Protein AF-Q2KVM8-F1 (afdb_monomer)

Solvent-accessible surface area (backbone atoms only — not comparable to full-atom values): 6142 Å² total; per-residue (Å²): 115,71,65,65,53,51,53,54,50,50,53,51,51,56,61,60,59,72,72,68,74,87,81,80,90,66,96,73,89,75,98,60,94,82,67,82,91,75,81,69,103,68,79,65,90,67,51,72,60,39,72,78,36,55,71,82,67,56,85,84,72,80,76,56,92,66,44,60,61,50,53,54,52,51,49,54,55,51,52,54,53,50,50,50,53,52,54,60,60,73,75,107

Mean predicted aligned error: 17.21 Å

Radius of gyration: 23.81 Å; Cα contacts (8 Å, |Δi|>4): 8; chains: 1; bounding box: 38×67×42 Å

Secondary structure (DSSP, 8-state):
-HHHHHHHHHHHHHHHHTT-------SS----TTS-----S------HHHHH-GGGG---PPPPTTHHHHHHHHHHHHHHHHHHHHHHHH--

Structure (mmCIF, N/CA/C/O backbone):
data_AF-Q2KVM8-F1
#
_entry.id   AF-Q2KVM8-F1
#
loop_
_atom_site.group_PDB
_atom_site.id
_atom_site.type_symbol
_atom_site.label_atom_id
_atom_site.label_alt_id
_atom_site.label_comp_id
_atom_site.label_asym_id
_atom_site.label_entity_id
_atom_site.label_seq_id
_atom_site.pdbx_PDB_ins_code
_atom_site.Cartn_x
_atom_site.Cartn_y
_atom_site.Cartn_z
_atom_site.occupancy
_atom_site.B_iso_or_equiv
_atom_site.auth_seq_id
_atom_site.auth_comp_id
_atom_site.auth_asym_id
_atom_site.auth_atom_id
_atom_site.pdbx_PDB_model_num
ATOM 1 N N . MET A 1 1 ? -11.791 52.851 -0.152 1.00 55.31 1 MET A N 1
ATOM 2 C CA . MET A 1 1 ? -10.507 52.528 -0.823 1.00 55.31 1 MET A CA 1
ATOM 3 C C . MET A 1 1 ? -9.421 52.046 0.138 1.00 55.31 1 MET A C 1
ATOM 5 O O . MET A 1 1 ? -8.835 51.021 -0.155 1.00 55.31 1 MET A O 1
ATOM 9 N N . ARG A 1 2 ? -9.178 52.695 1.289 1.00 60.81 2 ARG A N 1
ATOM 10 C CA . ARG A 1 2 ? -8.101 52.311 2.233 1.00 60.81 2 ARG A CA 1
ATOM 11 C C . ARG A 1 2 ? -8.255 50.911 2.858 1.00 60.81 2 ARG A C 1
ATOM 13 O O . ARG A 1 2 ? -7.269 50.207 3.013 1.00 60.81 2 ARG A O 1
ATOM 20 N N . THR A 1 3 ? -9.480 50.479 3.156 1.00 61.09 3 THR A N 1
ATOM 21 C CA . THR A 1 3 ? -9.768 49.168 3.772 1.00 61.09 3 THR A CA 1
ATOM 22 C C . THR A 1 3 ? -9.476 47.991 2.839 1.00 61.09 3 THR A C 1
ATOM 24 O O . THR A 1 3 ? -8.842 47.027 3.251 1.00 61.09 3 THR A O 1
ATOM 27 N N . ALA A 1 4 ? -9.852 48.090 1.561 1.00 67.50 4 ALA A N 1
ATOM 28 C CA . ALA A 1 4 ? -9.576 47.054 0.565 1.00 67.50 4 ALA A CA 1
ATOM 29 C C . ALA A 1 4 ? -8.068 46.862 0.327 1.00 67.50 4 ALA A C 1
ATOM 31 O O . ALA A 1 4 ? -7.609 45.737 0.142 1.00 67.50 4 ALA A O 1
ATOM 32 N N . THR A 1 5 ? -7.287 47.944 0.374 1.00 67.94 5 THR A N 1
ATOM 33 C CA . THR A 1 5 ? -5.828 47.871 0.242 1.00 67.94 5 THR A CA 1
ATOM 34 C C . THR A 1 5 ? -5.186 47.214 1.465 1.00 67.94 5 THR A C 1
ATOM 36 O O . THR A 1 5 ? -4.317 46.362 1.308 1.00 67.94 5 THR A O 1
ATOM 39 N N . LEU A 1 6 ? -5.661 47.532 2.675 1.00 70.25 6 LEU A N 1
ATOM 40 C CA . LEU A 1 6 ? -5.180 46.911 3.916 1.00 70.25 6 LEU A CA 1
ATOM 41 C C . LEU A 1 6 ? -5.457 45.401 3.957 1.00 70.25 6 LEU A C 1
ATOM 43 O O . LEU A 1 6 ? -4.580 44.634 4.341 1.00 70.25 6 LEU A O 1
ATOM 47 N N . ILE A 1 7 ? -6.627 44.960 3.486 1.00 76.50 7 ILE A N 1
ATOM 48 C CA . ILE A 1 7 ? -6.981 43.531 3.416 1.00 76.50 7 ILE A CA 1
ATOM 49 C C . ILE A 1 7 ? -6.078 42.781 2.422 1.00 76.50 7 ILE A C 1
ATOM 51 O O . ILE A 1 7 ? -5.642 41.665 2.699 1.00 76.50 7 ILE A O 1
ATOM 55 N N . ARG A 1 8 ? -5.741 43.399 1.283 1.00 77.62 8 ARG A N 1
ATOM 56 C CA . ARG A 1 8 ? -4.849 42.796 0.275 1.00 77.62 8 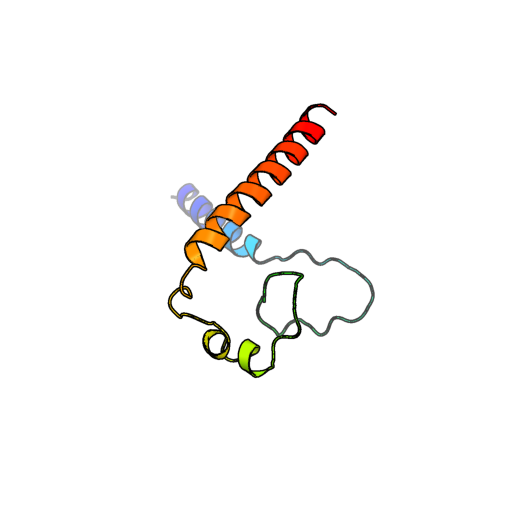ARG A CA 1
ATOM 57 C C . ARG A 1 8 ? -3.416 42.645 0.778 1.00 77.62 8 ARG A C 1
ATOM 59 O O . ARG A 1 8 ? -2.805 41.603 0.555 1.00 77.62 8 ARG A O 1
ATOM 66 N N . TYR A 1 9 ? -2.899 43.648 1.485 1.00 79.00 9 TYR A N 1
ATOM 67 C CA . TYR A 1 9 ? -1.574 43.551 2.094 1.00 79.00 9 TYR A CA 1
ATOM 68 C C . TYR A 1 9 ? -1.552 42.563 3.265 1.00 79.00 9 TYR A C 1
ATOM 70 O O . TYR A 1 9 ? -0.596 41.805 3.380 1.00 79.00 9 TYR A O 1
ATOM 78 N N . ALA A 1 10 ? -2.617 42.483 4.069 1.00 78.62 10 ALA A N 1
ATOM 79 C CA . ALA A 1 10 ? -2.728 41.479 5.129 1.00 78.62 10 ALA A CA 1
ATOM 80 C C . ALA A 1 10 ? -2.699 40.040 4.579 1.00 78.62 10 ALA A C 1
ATOM 82 O O . ALA A 1 10 ? -1.988 39.194 5.117 1.00 78.62 10 ALA A O 1
ATOM 83 N N . GLY A 1 11 ? -3.401 39.777 3.470 1.00 76.69 11 GLY A N 1
ATOM 84 C CA . GLY A 1 11 ? -3.356 38.478 2.788 1.00 76.69 11 GLY A CA 1
ATOM 85 C C . GLY A 1 11 ? -1.965 38.131 2.245 1.00 76.69 11 GLY A C 1
ATOM 86 O O . GLY A 1 11 ? -1.502 37.007 2.419 1.00 76.69 11 GLY A O 1
ATOM 87 N N . LEU A 1 12 ? -1.263 39.104 1.652 1.00 77.12 12 LEU A N 1
ATOM 88 C CA . LEU A 1 12 ? 0.118 38.918 1.190 1.00 77.12 12 LEU A CA 1
ATOM 89 C C . LEU A 1 12 ? 1.074 38.611 2.352 1.00 77.12 12 LEU A C 1
ATOM 91 O O . LEU A 1 12 ? 1.852 37.665 2.264 1.00 77.12 12 LEU A O 1
ATOM 95 N N . MET A 1 13 ? 0.985 39.349 3.459 1.00 76.94 13 MET A N 1
ATOM 96 C CA . MET A 1 13 ? 1.849 39.130 4.626 1.00 76.94 13 MET A CA 1
ATOM 97 C C . MET A 1 13 ? 1.588 37.772 5.300 1.00 76.94 13 MET A C 1
ATOM 99 O O . MET A 1 13 ? 2.537 37.126 5.740 1.00 76.94 13 MET A O 1
ATOM 103 N N . LEU A 1 14 ? 0.336 37.296 5.326 1.00 73.12 14 LEU A N 1
ATOM 104 C CA . LEU A 1 14 ? -0.016 35.968 5.847 1.00 73.12 14 LEU A CA 1
ATOM 105 C C . LEU A 1 14 ? 0.582 34.833 4.996 1.00 73.12 14 LEU A C 1
ATOM 107 O O . LEU A 1 14 ? 1.059 33.839 5.543 1.00 73.12 14 LEU A O 1
ATOM 111 N N . LEU A 1 15 ? 0.603 34.991 3.667 1.00 68.75 15 LEU A N 1
ATOM 112 C CA . LEU A 1 15 ? 1.220 34.015 2.763 1.00 68.75 15 LEU A CA 1
ATOM 113 C C . LEU A 1 15 ? 2.740 33.944 2.966 1.00 68.75 15 LEU A C 1
ATOM 115 O O . LEU A 1 15 ? 3.289 32.847 3.066 1.00 68.75 15 LEU A O 1
ATOM 119 N N . PHE A 1 16 ? 3.416 35.087 3.116 1.00 65.75 16 PHE A N 1
ATOM 120 C CA . PHE A 1 16 ? 4.857 35.115 3.393 1.00 65.75 16 PHE A CA 1
ATOM 121 C C . PHE A 1 16 ? 5.220 34.570 4.784 1.00 65.75 16 PHE A C 1
ATOM 123 O O . PHE A 1 16 ? 6.237 33.890 4.917 1.00 65.75 16 PHE A O 1
ATOM 130 N N . ALA A 1 17 ? 4.384 34.787 5.805 1.00 67.56 17 ALA 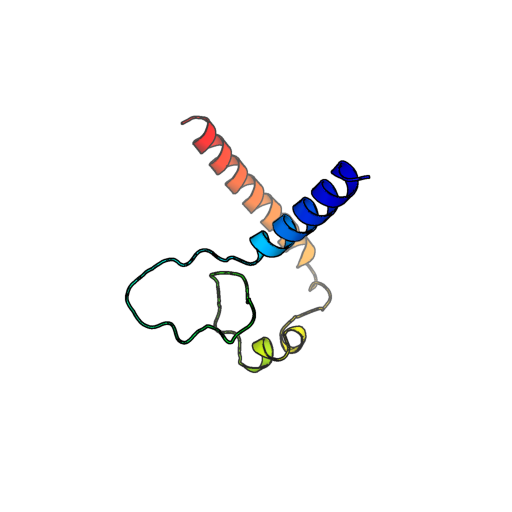A N 1
ATOM 131 C CA . ALA A 1 17 ? 4.637 34.290 7.162 1.00 67.56 17 ALA A CA 1
ATOM 132 C C . ALA A 1 17 ? 4.676 32.751 7.252 1.00 67.56 17 ALA A C 1
ATOM 134 O O . ALA A 1 17 ? 5.336 32.203 8.137 1.00 67.56 17 ALA A O 1
ATOM 135 N N . SER A 1 18 ? 4.035 32.048 6.311 1.00 62.94 18 SER A N 1
ATOM 136 C CA . SER A 1 18 ? 4.010 30.579 6.268 1.00 62.94 18 SER A CA 1
ATOM 137 C C . SER A 1 18 ? 5.340 29.929 5.843 1.00 62.94 18 SER A C 1
ATOM 139 O O . SER A 1 18 ? 5.519 28.728 6.026 1.00 62.94 18 SER A O 1
ATOM 141 N N . MET A 1 19 ? 6.302 30.712 5.338 1.00 63.03 19 MET A N 1
ATOM 142 C CA . MET A 1 19 ? 7.653 30.242 4.984 1.00 63.03 19 MET A CA 1
ATOM 143 C C . MET A 1 19 ? 8.632 30.231 6.173 1.00 63.03 19 ME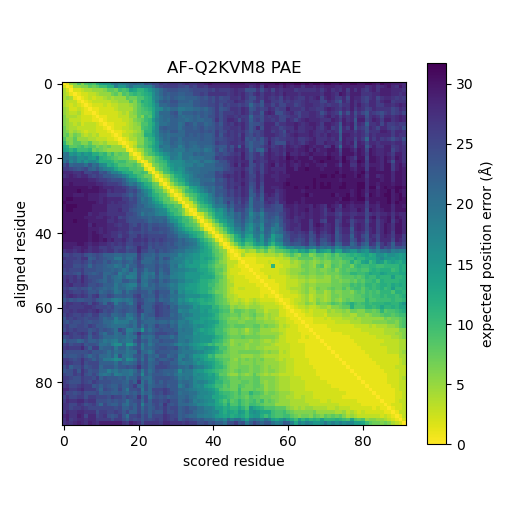T A C 1
ATOM 145 O O . MET A 1 19 ? 9.778 29.805 6.029 1.00 63.03 19 MET A O 1
ATOM 149 N N . THR A 1 20 ? 8.203 30.669 7.361 1.00 64.62 20 THR A N 1
ATOM 150 C CA . THR A 1 20 ? 9.053 30.718 8.560 1.00 64.62 20 THR A CA 1
ATOM 151 C C . THR A 1 20 ? 8.989 29.379 9.297 1.00 64.62 20 THR A C 1
ATOM 153 O O . THR A 1 20 ? 8.174 29.171 10.193 1.00 64.62 20 THR A O 1
ATOM 156 N N . GLY A 1 21 ? 9.822 28.431 8.864 1.00 58.62 21 GLY A N 1
ATOM 157 C CA . GLY A 1 21 ? 9.977 27.130 9.514 1.00 58.62 21 GLY A CA 1
ATOM 158 C C . GLY A 1 21 ? 10.455 27.254 10.967 1.00 58.62 21 GLY A C 1
ATOM 159 O O . GLY A 1 21 ? 11.231 28.142 11.313 1.00 58.62 21 GLY A O 1
ATOM 160 N N . CYS A 1 22 ? 9.985 26.352 11.829 1.00 63.78 22 CYS A N 1
ATOM 161 C CA . CYS A 1 22 ? 10.388 26.274 13.229 1.00 63.78 22 CYS A CA 1
ATOM 162 C C . CYS A 1 22 ? 11.869 25.875 13.351 1.00 63.78 22 CYS A C 1
ATOM 164 O O . CYS A 1 22 ? 12.239 24.740 13.052 1.00 63.78 22 CYS A O 1
ATOM 166 N N . THR A 1 23 ? 12.715 26.778 13.846 1.00 58.78 23 THR A N 1
ATOM 167 C CA . THR A 1 23 ? 14.073 26.441 14.289 1.00 58.78 23 THR A CA 1
ATOM 168 C C . THR A 1 23 ? 13.992 25.744 15.649 1.00 58.78 23 THR A C 1
ATOM 170 O O . THR A 1 23 ? 13.780 26.391 16.672 1.00 58.78 23 THR A O 1
ATOM 173 N N . VAL A 1 24 ? 14.165 24.419 15.679 1.00 54.75 24 VAL A N 1
ATOM 174 C CA . VAL A 1 24 ? 14.554 23.703 16.904 1.00 54.75 24 VAL A CA 1
ATOM 175 C C . VAL A 1 24 ? 16.037 23.990 17.134 1.00 54.75 24 VAL A C 1
ATOM 177 O O . VAL A 1 24 ? 16.906 23.505 16.411 1.00 54.75 24 VAL A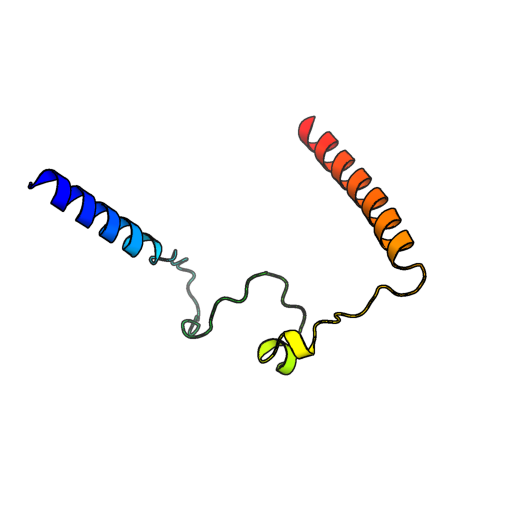 O 1
ATOM 180 N N . SER A 1 25 ? 16.332 24.831 18.122 1.00 49.00 25 SER A N 1
ATOM 181 C CA . SER A 1 25 ? 17.698 25.091 18.577 1.00 49.00 25 SER A CA 1
ATOM 182 C C . SER A 1 25 ? 18.189 23.908 19.414 1.00 49.00 25 SER A C 1
ATOM 184 O O . SER A 1 25 ? 18.142 23.937 20.640 1.00 49.00 25 SER A O 1
A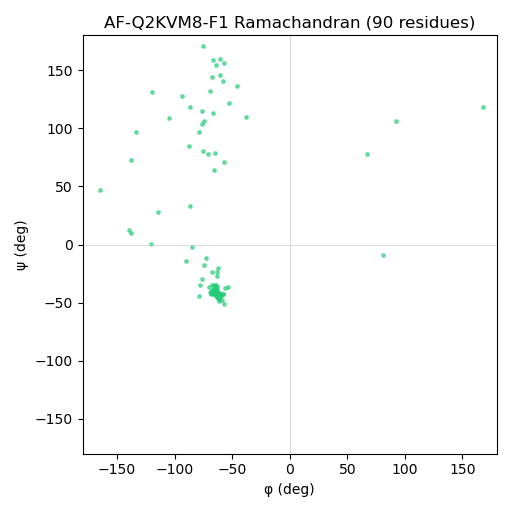TOM 186 N N . GLY A 1 26 ? 18.635 22.846 18.744 1.00 43.75 26 GLY A N 1
ATOM 187 C CA . GLY A 1 26 ? 19.524 21.842 19.327 1.00 43.75 26 GLY A CA 1
ATOM 188 C C . GLY A 1 26 ? 20.975 22.220 19.009 1.00 43.75 26 GLY A C 1
ATOM 189 O O . GLY A 1 26 ? 21.283 22.459 17.838 1.00 43.75 26 GLY A O 1
ATOM 190 N N . PRO A 1 27 ? 21.889 22.308 19.991 1.00 50.50 27 PRO A N 1
ATOM 191 C CA . PRO A 1 27 ? 23.270 22.644 19.710 1.00 50.50 27 PRO A CA 1
ATOM 192 C C . PRO A 1 27 ? 23.956 21.381 19.194 1.00 50.50 27 PRO A C 1
ATOM 194 O O . PRO A 1 27 ? 24.318 20.520 19.986 1.00 50.50 27 PRO A O 1
ATOM 197 N N . THR A 1 28 ? 24.060 21.231 17.873 1.00 44.47 28 THR A N 1
ATOM 198 C CA . THR A 1 28 ? 25.227 20.684 17.145 1.00 44.47 28 THR A CA 1
ATOM 199 C C . THR A 1 28 ? 24.878 20.395 15.680 1.00 44.47 28 THR A C 1
ATOM 201 O O . THR A 1 28 ? 24.040 19.562 15.364 1.00 44.47 28 THR A O 1
ATOM 204 N N . GLY A 1 29 ? 25.581 21.087 14.776 1.00 47.94 29 GLY A N 1
ATOM 205 C CA . 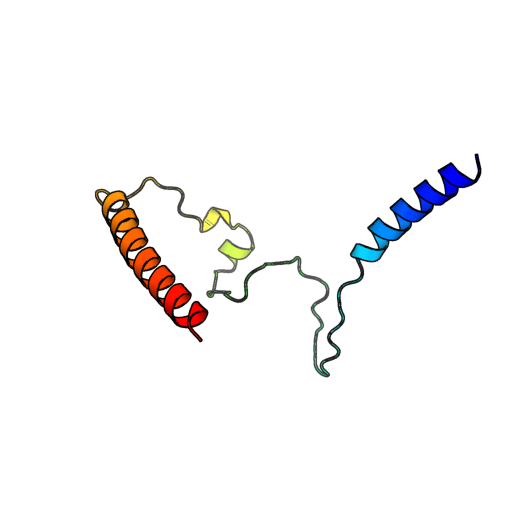GLY A 1 29 ? 25.947 20.580 13.450 1.00 47.94 29 GLY A CA 1
ATOM 206 C C . GLY A 1 29 ? 24.824 20.345 12.437 1.00 47.94 29 GLY A C 1
ATOM 207 O O . GLY A 1 29 ? 24.495 19.203 12.136 1.00 47.94 29 GLY A O 1
ATOM 208 N N . ALA A 1 30 ? 24.316 21.401 11.799 1.00 40.59 30 ALA A N 1
ATOM 209 C CA . ALA A 1 30 ? 23.450 21.244 10.629 1.00 40.59 30 ALA A CA 1
ATOM 210 C C . ALA A 1 30 ? 23.778 22.253 9.521 1.00 40.59 30 ALA A C 1
ATOM 212 O O . ALA A 1 30 ? 23.003 23.149 9.196 1.00 40.59 30 ALA A O 1
ATOM 213 N N . VAL A 1 31 ? 24.913 22.028 8.859 1.00 46.62 31 VAL A N 1
ATOM 214 C CA . VAL A 1 31 ? 25.075 22.352 7.435 1.00 46.62 31 VAL A CA 1
ATOM 215 C C . VAL A 1 31 ? 24.099 21.444 6.669 1.00 46.62 31 VAL A C 1
ATOM 217 O O . VAL A 1 31 ? 24.449 20.358 6.220 1.00 46.62 31 VAL A O 1
ATOM 220 N N . ARG A 1 32 ? 22.811 21.801 6.646 1.00 47.56 32 ARG A N 1
ATOM 221 C CA . ARG A 1 32 ? 21.766 20.997 5.980 1.00 47.56 32 ARG A CA 1
ATOM 222 C C . ARG A 1 32 ? 20.741 21.836 5.214 1.00 47.56 32 ARG A C 1
ATOM 224 O O . ARG A 1 32 ? 19.728 21.312 4.770 1.00 47.56 32 ARG A O 1
ATOM 231 N N . ALA A 1 33 ? 21.025 23.121 5.008 1.00 46.59 33 ALA A N 1
ATOM 232 C CA . ALA A 1 33 ? 20.133 24.078 4.351 1.00 46.59 33 ALA A CA 1
ATOM 233 C C . ALA A 1 33 ? 20.246 24.106 2.809 1.00 46.59 33 ALA A C 1
ATOM 235 O O . ALA A 1 33 ? 20.089 25.165 2.212 1.00 46.59 33 ALA A O 1
ATOM 236 N N . LEU A 1 34 ? 20.532 22.975 2.147 1.00 49.75 34 LEU A N 1
ATOM 237 C CA . LEU A 1 34 ? 20.626 22.922 0.674 1.00 49.75 34 LEU A CA 1
ATOM 238 C C . LEU A 1 34 ? 19.977 21.694 0.006 1.00 49.75 34 LEU A C 1
ATOM 240 O O . LEU A 1 34 ? 20.159 21.506 -1.192 1.00 49.75 34 LEU A O 1
ATOM 244 N N . LEU A 1 35 ? 19.205 20.858 0.711 1.00 51.16 35 LEU A N 1
ATOM 245 C CA . LEU A 1 35 ? 18.553 19.693 0.089 1.00 51.16 35 LEU A CA 1
ATOM 246 C C . LEU A 1 35 ? 17.025 19.765 0.220 1.00 51.16 35 LEU A C 1
ATOM 248 O O . LEU A 1 35 ? 16.529 20.021 1.319 1.00 51.16 35 LEU A O 1
ATOM 252 N N . PRO A 1 36 ? 16.275 19.547 -0.880 1.00 51.12 36 PRO A N 1
ATOM 253 C CA . PRO A 1 36 ? 14.826 19.630 -0.874 1.00 51.12 36 PRO A CA 1
ATOM 254 C C . PRO A 1 36 ? 14.238 18.499 -0.026 1.00 51.12 36 PRO A C 1
ATOM 256 O O . PRO A 1 36 ? 14.757 17.385 0.012 1.00 51.12 36 PRO A O 1
ATOM 259 N N . SER A 1 37 ? 13.151 18.835 0.662 1.00 59.09 37 SER A N 1
ATOM 260 C CA . SER A 1 37 ? 12.297 17.962 1.465 1.00 59.09 37 SER A CA 1
ATOM 261 C C . SER A 1 37 ? 12.105 16.568 0.844 1.00 59.09 37 SER A C 1
ATOM 263 O O . SER A 1 37 ? 11.404 16.422 -0.155 1.00 59.09 37 SER A O 1
ATOM 265 N N . LEU A 1 38 ? 12.692 15.535 1.458 1.00 52.06 38 LEU A N 1
ATOM 266 C CA . LEU A 1 38 ? 12.200 14.163 1.346 1.00 52.06 38 LEU A CA 1
ATOM 267 C C . LEU A 1 38 ? 11.504 13.829 2.661 1.00 52.06 38 LEU A C 1
ATOM 269 O O . LEU A 1 38 ? 12.140 13.712 3.708 1.00 52.06 38 LEU A O 1
ATOM 273 N N . GLY A 1 39 ? 10.181 13.730 2.589 1.00 47.50 39 GLY A N 1
ATOM 274 C CA . GLY A 1 39 ? 9.351 13.288 3.692 1.00 47.50 39 GLY A CA 1
ATOM 275 C C . GLY A 1 39 ? 9.677 11.867 4.148 1.00 47.50 39 GLY A C 1
ATOM 276 O O . GLY A 1 39 ? 10.219 11.052 3.405 1.00 47.50 39 GLY A O 1
ATOM 277 N N . GLY A 1 40 ? 9.261 11.587 5.381 1.00 45.28 40 GLY A N 1
ATOM 278 C CA . GLY A 1 40 ? 9.186 10.245 5.942 1.00 45.28 40 GLY A CA 1
ATOM 279 C C . GLY A 1 40 ? 10.447 9.827 6.685 1.00 45.28 40 GLY A C 1
ATOM 280 O O . GLY A 1 40 ? 11.455 9.466 6.085 1.00 45.28 40 GLY A O 1
ATOM 281 N N . SER A 1 41 ? 10.354 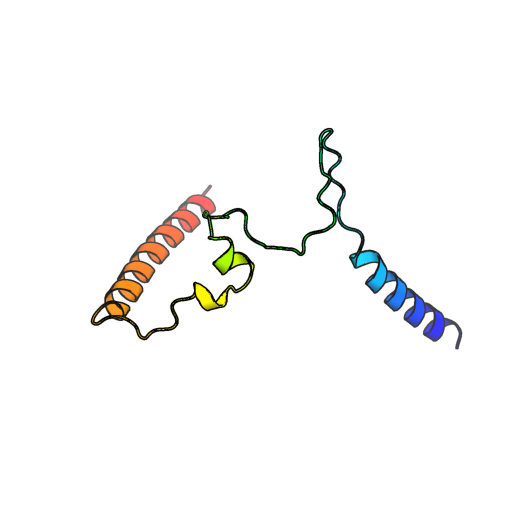9.806 8.014 1.00 48.03 41 SER A N 1
ATOM 282 C CA . SER A 1 41 ? 11.295 9.169 8.944 1.00 48.03 41 SER A CA 1
ATOM 283 C C . SER A 1 41 ? 11.285 7.643 8.781 1.00 48.03 41 SER A C 1
ATOM 285 O O . SER A 1 41 ? 10.881 6.897 9.666 1.00 48.03 41 SER A O 1
ATOM 287 N N . GLY A 1 42 ? 11.702 7.199 7.602 1.00 51.66 42 GLY A N 1
ATOM 288 C CA . GLY A 1 42 ? 11.758 5.820 7.149 1.00 51.66 42 GLY A CA 1
ATOM 289 C C . GLY A 1 42 ? 12.632 5.745 5.905 1.00 51.66 42 GLY A C 1
ATOM 290 O O . GLY A 1 42 ? 12.229 5.185 4.893 1.00 51.66 42 GLY A O 1
ATOM 291 N N . ALA A 1 43 ? 13.811 6.373 5.942 1.00 56.62 43 ALA A N 1
ATOM 292 C CA . ALA A 1 43 ? 14.816 6.202 4.904 1.00 56.62 43 ALA A CA 1
ATOM 293 C C . ALA A 1 43 ? 15.400 4.786 5.025 1.00 56.62 43 ALA A C 1
ATOM 295 O O . ALA A 1 43 ? 16.494 4.586 5.546 1.00 56.62 43 ALA A O 1
ATOM 296 N N . SER A 1 44 ? 14.655 3.788 4.547 1.00 64.38 44 SER A N 1
ATOM 297 C CA . SER A 1 44 ? 15.264 2.581 3.993 1.00 64.38 44 SER A CA 1
ATOM 298 C C . SER A 1 44 ? 16.394 3.030 3.069 1.00 64.38 44 SER A C 1
ATOM 300 O O . SER A 1 44 ? 16.198 4.003 2.340 1.00 64.38 44 SER A O 1
ATOM 302 N N . ASN A 1 45 ? 17.553 2.372 3.138 1.00 70.00 45 ASN A N 1
ATOM 303 C CA . ASN A 1 45 ? 18.770 2.668 2.372 1.00 70.00 45 ASN A CA 1
ATOM 304 C C . ASN A 1 45 ? 18.517 2.628 0.852 1.00 70.00 45 ASN A C 1
ATOM 306 O O . ASN A 1 45 ? 18.928 1.701 0.160 1.00 70.00 45 ASN A O 1
ATOM 310 N N . ALA A 1 46 ? 17.796 3.614 0.330 1.00 78.81 46 ALA A N 1
ATOM 311 C CA . ALA A 1 46 ? 17.486 3.740 -1.073 1.00 78.81 46 ALA A CA 1
ATOM 312 C C . ALA A 1 46 ? 18.792 4.072 -1.787 1.00 78.81 46 ALA A C 1
ATOM 314 O O . ALA A 1 46 ? 19.544 4.952 -1.347 1.00 78.81 46 ALA A O 1
ATOM 315 N N . SER A 1 47 ? 19.071 3.350 -2.871 1.00 86.19 47 SER A N 1
ATOM 316 C CA . SER A 1 47 ? 20.268 3.592 -3.666 1.00 86.19 47 SER A CA 1
ATOM 317 C C . SER A 1 47 ? 20.292 5.042 -4.159 1.00 86.19 47 SER A C 1
ATOM 319 O O . SER A 1 47 ? 19.257 5.709 -4.266 1.00 86.19 47 SER A O 1
ATOM 321 N N . VAL A 1 48 ? 21.491 5.547 -4.460 1.00 89.44 48 VAL A N 1
ATOM 322 C CA . VAL A 1 48 ? 21.663 6.894 -5.029 1.00 89.44 48 VAL A CA 1
ATOM 323 C C . VAL A 1 48 ? 20.800 7.065 -6.285 1.00 89.44 48 VAL A C 1
ATOM 325 O O . VAL A 1 48 ? 20.175 8.109 -6.446 1.00 89.44 48 VAL A O 1
ATOM 328 N N . GLU A 1 49 ? 20.668 6.012 -7.092 1.00 88.69 49 GLU A N 1
ATOM 329 C CA . GLU A 1 49 ? 19.805 5.992 -8.274 1.00 88.69 49 GLU A CA 1
ATOM 330 C C . GLU A 1 49 ? 18.335 6.268 -7.926 1.00 88.69 49 GLU A C 1
ATOM 332 O O . GLU A 1 49 ? 17.740 7.172 -8.499 1.00 88.69 49 GLU A O 1
ATOM 337 N N . CYS A 1 50 ? 17.766 5.605 -6.911 1.00 90.88 50 CYS A N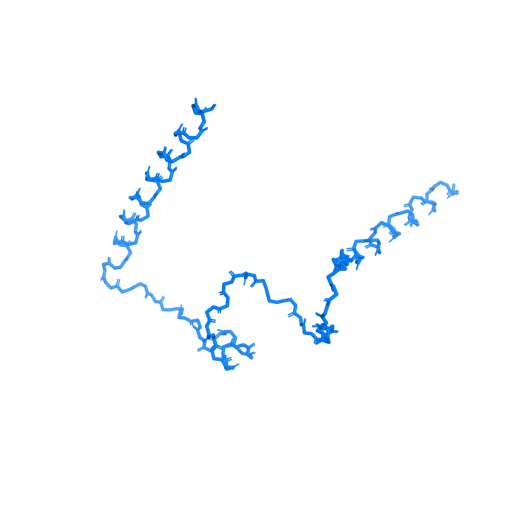 1
ATOM 338 C CA . CYS A 1 50 ? 16.380 5.855 -6.489 1.00 90.88 50 CYS A CA 1
ATOM 339 C C . CYS A 1 50 ? 16.156 7.278 -5.963 1.00 90.88 50 CYS A C 1
ATOM 341 O O . CYS A 1 50 ? 15.035 7.789 -5.983 1.00 90.88 50 CYS A O 1
ATOM 343 N N . ARG A 1 51 ? 17.213 7.907 -5.431 1.00 86.44 51 ARG A N 1
ATOM 344 C CA . ARG A 1 51 ? 17.160 9.282 -4.915 1.00 86.44 51 ARG A CA 1
ATOM 345 C C . ARG A 1 51 ? 17.199 10.310 -6.040 1.00 86.44 51 ARG A C 1
ATOM 347 O O . ARG A 1 51 ? 16.571 11.355 -5.904 1.00 86.44 51 ARG A O 1
ATOM 354 N N . ILE A 1 52 ? 17.933 10.021 -7.114 1.00 91.50 52 ILE A N 1
ATOM 355 C CA . ILE A 1 52 ? 18.023 10.871 -8.307 1.00 91.50 52 ILE A CA 1
ATOM 356 C C . ILE A 1 52 ? 16.785 10.673 -9.190 1.00 91.50 52 ILE A C 1
ATOM 358 O O . ILE A 1 52 ? 16.183 11.644 -9.641 1.00 91.50 52 ILE A O 1
ATOM 362 N N . ASN A 1 53 ? 16.368 9.425 -9.388 1.00 89.25 53 ASN A N 1
ATOM 363 C CA . ASN A 1 53 ? 15.221 9.043 -10.192 1.00 89.25 53 ASN A CA 1
ATOM 364 C C . ASN A 1 53 ? 14.360 8.019 -9.443 1.00 89.25 53 ASN A C 1
ATOM 366 O O . ASN A 1 53 ? 14.586 6.812 -9.499 1.00 89.25 53 ASN A O 1
ATOM 370 N N . ARG A 1 54 ? 13.303 8.498 -8.779 1.00 90.38 54 ARG A N 1
ATOM 371 C CA . ARG A 1 54 ? 12.368 7.635 -8.040 1.00 90.38 54 ARG A CA 1
ATOM 372 C C . ARG A 1 54 ? 11.751 6.550 -8.925 1.00 90.38 54 ARG A C 1
ATOM 374 O O . ARG A 1 54 ? 11.553 5.427 -8.468 1.00 90.38 54 ARG A O 1
ATOM 381 N N . ASN A 1 55 ? 11.459 6.877 -10.182 1.00 91.00 55 ASN A N 1
ATOM 382 C CA . ASN A 1 55 ? 10.809 5.950 -11.103 1.00 91.00 55 ASN A CA 1
ATOM 383 C C . ASN A 1 55 ? 11.709 4.764 -11.457 1.00 91.00 55 ASN A C 1
ATOM 385 O O . ASN A 1 55 ? 11.181 3.702 -11.762 1.00 91.00 55 ASN A O 1
ATOM 389 N N . ALA A 1 56 ? 13.036 4.907 -11.347 1.00 88.38 56 ALA A N 1
ATOM 390 C CA . ALA A 1 56 ? 13.972 3.803 -11.557 1.00 88.38 56 ALA A CA 1
ATOM 391 C C . ALA A 1 56 ? 13.784 2.658 -10.544 1.00 88.38 56 ALA A C 1
ATOM 393 O O . ALA A 1 56 ? 14.208 1.537 -10.804 1.00 88.38 56 ALA A O 1
ATOM 394 N N . CYS A 1 57 ? 13.142 2.926 -9.402 1.00 89.62 57 CYS A N 1
ATOM 395 C CA . CYS A 1 57 ? 12.976 1.959 -8.316 1.00 89.62 57 CYS A CA 1
ATOM 396 C C . CYS A 1 57 ? 11.516 1.654 -7.970 1.00 89.62 57 CYS A C 1
ATOM 398 O O . CYS A 1 57 ? 11.253 0.880 -7.051 1.00 89.62 57 CYS A O 1
ATOM 400 N N . LEU A 1 58 ? 10.559 2.267 -8.670 1.00 90.44 58 LEU A N 1
ATOM 401 C CA . LEU A 1 58 ? 9.145 1.960 -8.496 1.00 90.44 58 LEU A CA 1
ATOM 402 C C . LEU A 1 58 ? 8.762 0.789 -9.400 1.00 90.44 58 LEU A C 1
ATOM 404 O O . LEU A 1 58 ? 8.809 0.901 -10.624 1.00 90.44 58 LEU A O 1
ATOM 408 N N . TYR A 1 59 ? 8.323 -0.312 -8.795 1.00 87.31 59 TYR A N 1
ATOM 409 C CA . TYR A 1 59 ? 7.651 -1.378 -9.527 1.00 87.31 59 TYR A CA 1
ATOM 410 C C . TYR A 1 59 ? 6.216 -0.941 -9.845 1.00 87.31 59 TYR A C 1
ATOM 412 O O . TYR A 1 59 ? 5.417 -0.726 -8.939 1.00 87.31 59 TYR A O 1
ATOM 420 N N . ASN A 1 60 ? 5.905 -0.781 -11.133 1.00 87.25 60 ASN A N 1
ATOM 421 C CA . ASN A 1 60 ? 4.580 -0.382 -11.628 1.00 87.25 60 ASN A CA 1
ATOM 422 C C . ASN A 1 60 ? 3.914 -1.509 -12.445 1.00 87.25 60 ASN A C 1
ATOM 424 O O . ASN A 1 60 ? 3.168 -1.240 -13.386 1.00 87.25 60 ASN A O 1
ATOM 428 N N . GLY A 1 61 ? 4.247 -2.767 -12.140 1.00 89.50 61 GLY A N 1
ATOM 429 C CA . GLY A 1 61 ? 3.689 -3.941 -12.811 1.00 89.50 61 GLY A CA 1
ATOM 430 C C . GLY A 1 61 ? 2.259 -4.260 -12.374 1.00 89.50 61 GLY A C 1
ATOM 431 O O . GLY A 1 61 ? 1.729 -3.681 -11.425 1.00 89.50 61 GLY A O 1
ATOM 432 N N . ALA A 1 62 ? 1.630 -5.202 -13.079 1.00 90.19 62 ALA A N 1
ATOM 433 C CA . ALA A 1 62 ? 0.403 -5.822 -12.595 1.00 90.19 62 ALA A CA 1
ATOM 434 C C . ALA A 1 62 ? 0.695 -6.653 -11.333 1.00 90.19 62 ALA A C 1
ATOM 436 O O . ALA A 1 62 ? 1.830 -7.066 -11.110 1.00 90.19 62 ALA A O 1
ATOM 437 N N . TYR A 1 63 ? -0.343 -6.910 -10.536 1.00 89.81 63 TYR A N 1
ATOM 438 C CA . TYR A 1 63 ? -0.268 -7.887 -9.452 1.00 89.81 63 TYR A CA 1
ATOM 439 C C . TYR A 1 63 ? 0.123 -9.260 -9.996 1.00 89.81 63 TYR A C 1
ATOM 441 O O . TYR A 1 63 ? -0.390 -9.681 -11.040 1.00 89.81 63 TYR A O 1
ATOM 449 N N . GLU A 1 64 ? 0.961 -9.971 -9.252 1.00 93.56 64 GLU A N 1
ATOM 450 C CA . GLU A 1 64 ? 1.242 -11.373 -9.526 1.00 93.56 64 GLU A CA 1
ATOM 451 C C . GLU A 1 64 ? -0.038 -12.218 -9.354 1.00 93.56 64 GLU A C 1
ATOM 453 O O . GLU A 1 64 ? -0.960 -11.837 -8.613 1.00 93.56 64 GLU A O 1
ATOM 458 N N . PRO A 1 65 ? -0.146 -13.380 -10.024 1.00 96.62 65 PRO A N 1
ATOM 459 C CA . PRO A 1 65 ? -1.292 -14.267 -9.858 1.00 96.62 65 PRO A CA 1
ATOM 460 C C . PRO A 1 65 ? -1.548 -14.602 -8.377 1.00 96.62 65 PRO A C 1
ATOM 462 O O . PRO A 1 65 ? -0.681 -15.130 -7.688 1.00 96.62 65 PRO A O 1
ATOM 465 N N . GLY A 1 66 ? -2.750 -14.286 -7.883 1.00 95.00 66 GLY A N 1
ATOM 466 C CA . GLY A 1 66 ? -3.152 -14.498 -6.484 1.00 95.00 66 GLY A CA 1
ATOM 467 C C . GLY A 1 66 ? -2.670 -13.434 -5.486 1.00 95.00 66 GLY A C 1
ATOM 468 O O . GLY A 1 66 ? -3.150 -13.411 -4.352 1.00 95.00 66 GLY A O 1
ATOM 469 N N . GLU A 1 67 ? -1.788 -12.510 -5.883 1.00 96.06 67 GLU A N 1
ATOM 470 C CA . GLU A 1 67 ? -1.277 -11.458 -4.991 1.00 96.06 67 GLU A CA 1
ATOM 471 C C . GLU A 1 67 ? -2.386 -10.499 -4.551 1.00 96.06 67 GLU A C 1
ATOM 473 O O . GLU A 1 67 ? -2.430 -10.098 -3.391 1.00 96.06 67 GLU A O 1
ATOM 478 N N . ARG A 1 68 ? -3.323 -10.179 -5.451 1.00 93.69 68 ARG A N 1
ATOM 479 C CA . ARG A 1 68 ? -4.491 -9.349 -5.125 1.00 93.69 68 ARG A CA 1
ATOM 480 C C . ARG A 1 68 ? -5.307 -9.954 -3.980 1.00 93.69 68 ARG A C 1
ATOM 482 O O . ARG A 1 68 ? -5.584 -9.262 -3.006 1.00 93.69 68 ARG A O 1
ATOM 489 N N . ASP A 1 69 ? -5.668 -11.231 -4.088 1.00 97.31 69 ASP A N 1
ATOM 490 C CA . ASP A 1 69 ? -6.507 -11.906 -3.092 1.00 97.31 69 ASP A CA 1
ATOM 491 C C . ASP A 1 69 ? -5.792 -11.982 -1.740 1.00 97.31 69 ASP A C 1
ATOM 493 O O . ASP A 1 69 ? -6.390 -11.715 -0.694 1.00 97.31 69 ASP A O 1
ATOM 497 N N . TYR A 1 70 ? -4.488 -12.277 -1.767 1.00 96.94 70 TYR A N 1
ATOM 498 C CA . TYR A 1 70 ? -3.643 -12.252 -0.579 1.00 96.94 70 TYR A CA 1
ATOM 499 C C . TYR A 1 70 ? -3.587 -10.854 0.053 1.00 96.94 70 TYR A C 1
ATOM 501 O O . TYR A 1 70 ? -3.816 -10.714 1.255 1.00 96.94 70 TYR A O 1
ATOM 509 N N . ALA A 1 71 ? -3.338 -9.811 -0.743 1.00 95.75 71 ALA A N 1
ATOM 510 C CA . ALA A 1 71 ? -3.260 -8.434 -0.264 1.00 95.75 71 ALA A CA 1
ATOM 511 C C . ALA A 1 71 ? -4.579 -7.985 0.382 1.00 95.75 71 ALA A C 1
ATOM 513 O O . ALA A 1 71 ? -4.573 -7.369 1.450 1.00 95.75 71 ALA A O 1
ATOM 514 N N . GLU A 1 72 ? -5.717 -8.332 -0.217 1.00 97.31 72 GLU A N 1
ATOM 515 C CA . GLU A 1 72 ? -7.037 -8.022 0.333 1.00 97.31 72 GLU A CA 1
ATOM 516 C C . GLU A 1 72 ? -7.339 -8.801 1.621 1.00 97.31 72 GLU A C 1
ATOM 518 O O . GLU A 1 72 ? -7.884 -8.237 2.578 1.00 97.31 72 GLU A O 1
ATOM 523 N N . GLN A 1 73 ? -6.993 -10.090 1.674 1.00 98.38 73 GLN A N 1
ATOM 524 C CA . GLN A 1 73 ? -7.157 -10.907 2.877 1.00 98.38 73 GLN A CA 1
ATOM 525 C C . GLN A 1 73 ? -6.305 -10.368 4.030 1.00 98.38 73 GLN A C 1
ATOM 527 O O . GLN A 1 73 ? -6.800 -10.213 5.153 1.00 98.38 73 GLN A O 1
ATOM 532 N N . GLU A 1 74 ? -5.049 -10.042 3.751 1.00 98.12 74 GLU A N 1
ATOM 533 C CA . GLU A 1 74 ? -4.126 -9.529 4.753 1.00 98.12 74 GLU A CA 1
ATOM 534 C C . GLU A 1 74 ? -4.540 -8.133 5.233 1.00 98.12 74 GLU A C 1
ATOM 536 O O . GLU A 1 74 ? -4.555 -7.869 6.439 1.00 98.12 74 GLU A O 1
ATOM 541 N N . ALA A 1 75 ? -5.010 -7.268 4.328 1.00 98.25 75 ALA A N 1
ATOM 542 C CA . ALA A 1 75 ? -5.576 -5.973 4.697 1.00 98.25 75 ALA A CA 1
ATOM 543 C C . ALA A 1 75 ? -6.768 -6.118 5.660 1.00 98.25 75 ALA A C 1
ATOM 545 O O . ALA A 1 75 ? -6.847 -5.397 6.658 1.00 98.25 75 ALA A O 1
ATOM 546 N N . LYS A 1 76 ? -7.675 -7.080 5.428 1.00 98.44 76 LYS A N 1
ATOM 547 C CA . LYS A 1 76 ? -8.796 -7.358 6.350 1.00 98.44 76 LYS A CA 1
ATOM 548 C C . LYS A 1 76 ? -8.302 -7.757 7.741 1.00 98.44 76 LYS A C 1
ATOM 550 O O . LYS A 1 76 ? -8.818 -7.246 8.738 1.00 98.44 76 LYS A O 1
ATOM 555 N N . ARG A 1 77 ? -7.298 -8.636 7.815 1.00 98.38 77 ARG A N 1
ATOM 556 C CA . ARG A 1 77 ? -6.705 -9.093 9.081 1.00 98.38 77 ARG A CA 1
ATOM 557 C C . ARG A 1 77 ? -6.088 -7.929 9.860 1.00 98.38 77 ARG A C 1
ATOM 559 O O . ARG A 1 77 ? -6.351 -7.783 11.056 1.00 98.38 77 ARG A O 1
ATOM 566 N N . LEU A 1 78 ? -5.309 -7.089 9.181 1.00 98.19 78 LEU A N 1
ATOM 567 C CA . LEU A 1 78 ? -4.648 -5.927 9.779 1.00 98.19 78 LEU A CA 1
ATOM 568 C C . LEU A 1 78 ? -5.653 -4.868 10.246 1.00 98.19 78 LEU A C 1
ATOM 570 O O . LEU A 1 78 ? -5.540 -4.372 11.366 1.00 98.19 78 LEU A O 1
ATOM 574 N N . ASN A 1 79 ? -6.682 -4.583 9.449 1.00 98.31 79 ASN A N 1
ATOM 575 C CA . ASN A 1 79 ? -7.730 -3.632 9.822 1.00 98.31 79 ASN A CA 1
ATOM 576 C C . ASN A 1 79 ? -8.514 -4.095 11.056 1.00 98.31 79 ASN A C 1
ATOM 578 O O . ASN A 1 79 ? -8.830 -3.284 11.925 1.00 98.31 79 ASN A O 1
ATOM 582 N N . ALA A 1 80 ? -8.805 -5.395 11.169 1.00 98.44 80 ALA A N 1
ATOM 583 C CA . ALA A 1 80 ? -9.453 -5.950 12.356 1.00 98.44 80 ALA A CA 1
ATOM 584 C C . ALA A 1 80 ? -8.566 -5.820 13.607 1.00 98.44 80 ALA A C 1
ATOM 586 O O . ALA A 1 80 ? -9.057 -5.462 14.680 1.00 98.44 80 ALA A O 1
ATOM 587 N N . ALA A 1 81 ? -7.260 -6.069 13.468 1.00 98.19 81 ALA A N 1
ATOM 588 C CA . ALA A 1 81 ? -6.302 -5.896 14.556 1.00 98.19 81 ALA A CA 1
ATOM 589 C C . ALA A 1 81 ? -6.214 -4.429 15.014 1.00 98.19 81 ALA A C 1
ATOM 591 O O . ALA A 1 81 ? -6.291 -4.159 16.215 1.00 98.19 81 ALA A O 1
ATOM 592 N N . GLU A 1 82 ? -6.132 -3.481 14.077 1.00 98.06 82 GLU A N 1
ATOM 593 C CA . GLU A 1 82 ? -6.091 -2.053 14.408 1.00 98.06 82 GLU A CA 1
ATOM 594 C C . GLU A 1 82 ? -7.411 -1.575 15.021 1.00 98.06 82 GLU A C 1
ATOM 596 O O . GLU A 1 82 ? -7.401 -0.859 16.020 1.00 98.06 82 GLU A O 1
ATOM 601 N N . LEU A 1 83 ? -8.559 -2.037 14.516 1.00 97.88 83 LEU A N 1
ATOM 602 C CA . LEU A 1 83 ? -9.858 -1.732 15.119 1.00 97.88 83 LEU A CA 1
ATOM 603 C C . LEU A 1 83 ? -9.925 -2.190 16.582 1.00 97.88 83 LEU A C 1
ATOM 605 O O . LEU A 1 83 ? -10.418 -1.452 17.437 1.00 97.88 83 LEU A O 1
ATOM 609 N N . ASN A 1 84 ? -9.413 -3.383 16.889 1.00 97.25 84 ASN A N 1
ATOM 610 C CA . ASN A 1 84 ? -9.352 -3.874 18.265 1.00 97.25 84 ASN A CA 1
ATOM 611 C C . ASN A 1 84 ? -8.438 -3.004 19.140 1.00 97.25 84 ASN A C 1
ATOM 613 O O . ASN A 1 84 ? -8.827 -2.669 20.259 1.00 97.25 84 ASN A O 1
ATOM 617 N N . ARG A 1 85 ? -7.282 -2.570 18.619 1.00 96.75 85 ARG A N 1
ATOM 618 C CA . ARG A 1 85 ? -6.375 -1.633 19.307 1.00 96.75 85 ARG A CA 1
ATOM 619 C C . ARG A 1 85 ? -7.053 -0.293 19.603 1.00 96.75 85 ARG A C 1
ATOM 621 O O . ARG A 1 85 ? -6.913 0.259 20.694 1.00 96.75 85 ARG A O 1
ATOM 628 N N . LEU A 1 86 ? -7.802 0.243 18.642 1.00 96.94 86 LEU A N 1
ATOM 629 C CA . LEU A 1 86 ? -8.543 1.492 18.816 1.00 96.94 86 LEU A CA 1
ATOM 630 C C . LEU A 1 86 ? -9.644 1.340 19.869 1.00 96.94 86 LEU A C 1
ATOM 632 O O . LEU A 1 86 ? -9.767 2.190 20.749 1.00 96.94 86 LEU A O 1
ATOM 636 N N . ARG A 1 87 ? -10.389 0.227 19.838 1.00 96.31 87 ARG A N 1
ATOM 637 C CA . ARG A 1 87 ? -11.415 -0.085 20.845 1.00 96.31 87 ARG A CA 1
ATOM 638 C C . ARG A 1 87 ? -10.830 -0.205 22.248 1.00 96.31 87 ARG A C 1
ATOM 640 O O . ARG A 1 87 ? -11.402 0.358 23.174 1.00 96.31 87 ARG A O 1
ATOM 647 N N . SER A 1 88 ? -9.691 -0.880 22.415 1.00 93.19 88 SER A N 1
ATOM 648 C CA . SER A 1 88 ? -9.053 -0.998 23.732 1.00 93.19 88 SER A CA 1
ATOM 649 C C . SER A 1 88 ? -8.589 0.350 24.284 1.00 93.19 88 SER A C 1
ATOM 651 O O . SER A 1 88 ? -8.670 0.573 25.487 1.00 93.19 88 SER A O 1
ATOM 653 N N . ASN A 1 89 ? -8.132 1.260 23.420 1.00 92.88 89 ASN A N 1
ATOM 654 C CA . ASN A 1 89 ? -7.689 2.590 23.843 1.00 92.88 89 ASN A CA 1
ATOM 655 C C . ASN A 1 89 ? -8.852 3.530 24.173 1.00 92.88 89 ASN A C 1
ATOM 657 O O . ASN A 1 89 ? -8.679 4.407 25.005 1.00 92.88 89 ASN A O 1
ATOM 661 N N . ALA A 1 90 ? -10.011 3.359 23.532 1.00 91.38 90 ALA A N 1
ATOM 662 C CA . ALA A 1 90 ? -11.192 4.191 23.770 1.00 91.38 90 ALA A CA 1
ATOM 663 C C . ALA A 1 90 ? -11.913 3.877 25.095 1.00 91.38 90 ALA A C 1
ATOM 665 O O . ALA A 1 90 ? -12.731 4.671 25.545 1.00 91.38 90 ALA A O 1
ATOM 666 N N . ILE A 1 91 ? -11.649 2.707 25.686 1.00 83.06 91 ILE A N 1
ATOM 667 C CA . ILE A 1 91 ? -12.234 2.272 26.966 1.00 83.06 91 ILE A CA 1
ATOM 668 C C . ILE A 1 91 ? -11.358 2.701 28.164 1.00 83.06 91 ILE A C 1
ATOM 670 O O . ILE A 1 91 ? -11.823 2.659 29.301 1.00 83.06 91 ILE A O 1
ATOM 674 N N . ARG A 1 92 ? -10.107 3.117 27.926 1.00 62.53 92 ARG A N 1
ATOM 675 C CA . ARG A 1 92 ? -9.213 3.691 28.944 1.00 62.53 92 ARG A CA 1
ATOM 676 C C . ARG A 1 92 ? -9.516 5.172 29.151 1.00 62.53 92 ARG A C 1
ATOM 678 O O . ARG A 1 92 ? -9.433 5.597 30.323 1.00 62.53 92 ARG A O 1
#

pLDDT: mean 76.51, std 1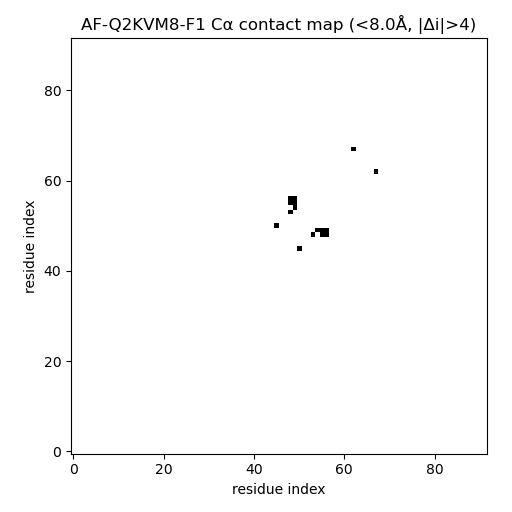8.7, range [40.59, 98.44]

Organism: Bordetella avium (strain 197N) (NCBI:txid360910)

Foldseek 3Di:
DVVVVVVVVVVVVVVVVVPDDDDPPDPDDDPPPPDDDDDDPDPPVDDPCCVVPVVVPDDPDDADVCNVVVVVVVVVVVVVVVVVVVVVVVVD

Sequence (92 aa):
MRTATLIRYAGLMLLFASMTGCTVSGPTGAVRALLPSLGGSGASNASVECRINRNACLYNGAYEPGERDYAEQEAKRLNAAELNRLRSNAIR